Protein AF-A0A645BCV5-F1 (afdb_monomer)

Mean predicted aligned error: 8.02 Å

pLDDT: mean 84.93, std 17.08, range [42.38, 97.62]

Secondary structure (DSSP, 8-state):
---GGGSS---SHHHHHHHHHHHHTT-EEEEEEETTEEEEEEE------

Sequence (49 aa):
MADKTRSGKGTGLGLSIAKGLVEKMGGSINCNIEEDMFNIYCEFGLINR

Radius of gyration: 15.09 Å; Cα contacts (8 Å, |Δi|>4): 35; chains: 1; bounding box: 34×30×35 Å

Organism: NCBI:txid1076179

Structure (mmCIF, N/CA/C/O backbone):
data_AF-A0A645BCV5-F1
#
_entry.id   AF-A0A645BCV5-F1
#
loop_
_atom_site.group_PDB
_atom_site.id
_atom_site.type_symbol
_atom_site.label_atom_id
_atom_site.label_alt_id
_atom_site.label_comp_id
_atom_site.label_asym_id
_atom_site.label_entity_id
_atom_site.label_seq_id
_atom_site.pdbx_PDB_ins_code
_atom_site.Cartn_x
_atom_site.Cartn_y
_atom_site.Cartn_z
_atom_site.occupancy
_atom_site.B_iso_or_equiv
_atom_site.auth_seq_id
_atom_site.auth_comp_id
_atom_site.auth_asym_id
_atom_site.auth_atom_id
_atom_site.pdbx_PDB_model_num
ATOM 1 N N . MET A 1 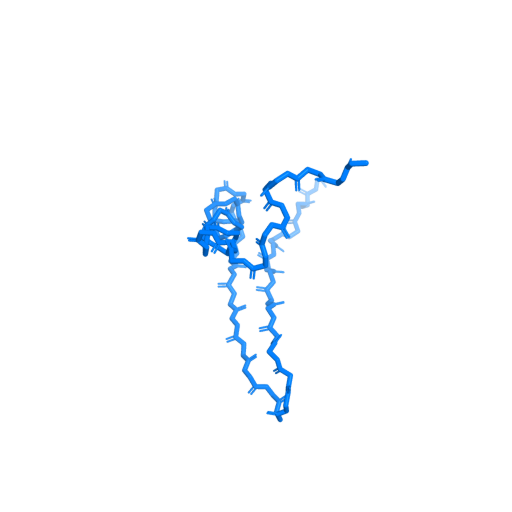1 ? 17.881 20.837 -18.760 1.00 42.38 1 MET A N 1
ATOM 2 C CA . MET A 1 1 ? 18.658 19.827 -18.012 1.00 42.38 1 MET A CA 1
ATOM 3 C C . MET A 1 1 ? 17.715 19.153 -17.029 1.00 42.38 1 MET A C 1
ATOM 5 O O . MET A 1 1 ? 17.205 19.823 -16.147 1.00 42.38 1 MET A O 1
ATOM 9 N N . ALA A 1 2 ? 17.359 17.890 -17.262 1.00 47.28 2 ALA A N 1
ATOM 10 C CA . ALA A 1 2 ? 16.562 17.116 -16.312 1.00 47.28 2 ALA A CA 1
ATOM 11 C C . ALA A 1 2 ? 17.515 16.476 -15.293 1.00 47.28 2 ALA A C 1
ATOM 13 O O . ALA A 1 2 ? 18.590 16.021 -15.682 1.00 47.28 2 ALA A O 1
ATOM 14 N N . ASP A 1 3 ? 17.127 1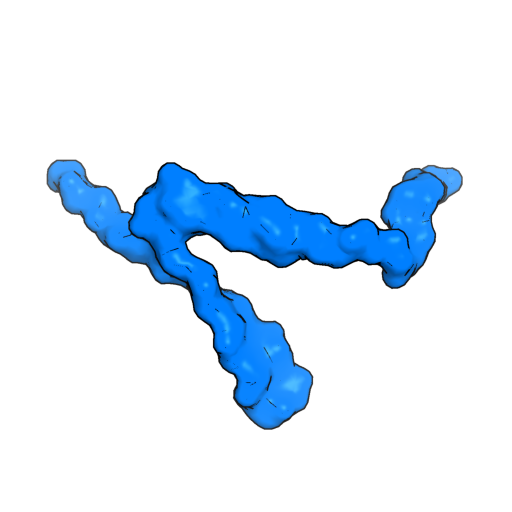6.482 -14.021 1.00 54.62 3 ASP A N 1
ATOM 15 C CA . ASP A 1 3 ? 17.895 15.964 -12.889 1.00 54.62 3 ASP A CA 1
ATOM 16 C C . ASP A 1 3 ? 18.473 14.557 -13.163 1.00 54.62 3 ASP A C 1
ATOM 18 O O . ASP A 1 3 ? 17.770 13.657 -13.637 1.00 54.62 3 ASP A O 1
ATOM 22 N N . LYS A 1 4 ? 19.772 14.367 -12.886 1.00 51.47 4 LYS A N 1
ATOM 23 C CA . LYS A 1 4 ? 20.512 13.105 -13.094 1.00 51.47 4 LYS A CA 1
ATOM 24 C C . LYS A 1 4 ? 19.966 11.942 -12.253 1.00 51.47 4 LYS A C 1
ATOM 26 O O . LYS A 1 4 ? 20.284 10.793 -12.556 1.00 51.47 4 LYS A O 1
ATOM 31 N N . THR A 1 5 ? 19.134 12.207 -11.245 1.00 55.03 5 THR A N 1
ATOM 32 C CA . THR A 1 5 ? 18.428 11.167 -10.476 1.00 55.03 5 THR A CA 1
ATOM 33 C C . THR A 1 5 ? 17.271 10.513 -11.238 1.00 55.03 5 THR A C 1
ATOM 35 O O . THR A 1 5 ? 16.813 9.448 -10.837 1.00 55.03 5 THR A O 1
ATOM 38 N N . ARG A 1 6 ? 16.852 11.061 -12.389 1.00 54.44 6 ARG A N 1
ATOM 39 C CA . ARG A 1 6 ? 15.851 10.448 -13.286 1.00 54.44 6 ARG A CA 1
ATOM 40 C C . ARG A 1 6 ? 16.458 9.442 -14.279 1.00 54.44 6 ARG A C 1
ATOM 42 O O . ARG A 1 6 ? 15.813 9.063 -15.258 1.00 54.44 6 ARG A O 1
ATOM 49 N N . SER A 1 7 ? 17.705 9.011 -14.076 1.00 55.34 7 SER A N 1
ATOM 50 C CA . SER A 1 7 ? 18.209 7.821 -14.768 1.00 55.34 7 SER A CA 1
ATOM 51 C C . SER A 1 7 ? 17.259 6.680 -14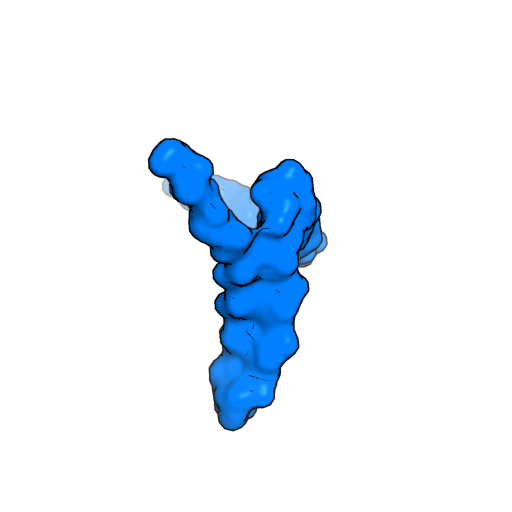.401 1.00 55.34 7 SER A C 1
ATOM 53 O O . SER A 1 7 ? 17.030 6.468 -13.217 1.00 55.34 7 SER A O 1
ATOM 55 N N . GLY A 1 8 ? 16.633 6.010 -15.375 1.00 55.75 8 GLY A N 1
ATOM 56 C CA . GLY A 1 8 ? 15.485 5.098 -15.190 1.00 55.75 8 GLY A CA 1
ATOM 57 C C . GLY A 1 8 ? 15.715 3.855 -14.310 1.00 55.75 8 GLY A C 1
ATOM 58 O O . GLY A 1 8 ? 14.952 2.901 -14.384 1.00 55.75 8 GLY A O 1
ATOM 59 N N . LYS A 1 9 ? 16.770 3.850 -13.493 1.00 57.75 9 LYS A N 1
ATOM 60 C CA . LYS A 1 9 ? 17.092 2.886 -12.449 1.00 57.75 9 LYS A CA 1
ATOM 61 C C . LYS A 1 9 ? 17.018 3.589 -11.091 1.00 57.75 9 LYS A C 1
ATOM 63 O O . LYS A 1 9 ? 18.011 4.122 -10.604 1.00 57.75 9 LYS A O 1
ATOM 68 N N . GLY A 1 10 ? 15.833 3.599 -10.488 1.00 64.81 10 GLY A N 1
ATOM 69 C CA . GLY A 1 10 ? 15.699 3.931 -9.070 1.00 64.81 10 GLY A CA 1
ATOM 70 C C . GLY A 1 10 ? 16.368 2.857 -8.206 1.00 64.81 10 GLY A C 1
ATOM 71 O O . GLY A 1 10 ? 16.478 1.704 -8.612 1.00 64.81 10 GLY A O 1
ATOM 72 N N . THR A 1 11 ? 16.782 3.204 -6.991 1.00 75.19 11 THR A N 1
ATOM 73 C CA . THR A 1 11 ? 17.407 2.283 -6.019 1.00 75.19 11 THR A CA 1
ATOM 74 C C . THR A 1 11 ? 16.458 1.206 -5.468 1.00 75.19 11 THR A C 1
ATOM 76 O O . THR A 1 11 ? 16.825 0.472 -4.558 1.00 75.19 11 THR A O 1
ATOM 79 N N . GLY A 1 12 ? 15.217 1.126 -5.963 1.00 80.12 12 GLY A N 1
ATOM 80 C CA . GLY A 1 12 ? 14.182 0.228 -5.442 1.00 80.12 12 GLY A CA 1
ATOM 81 C C . GLY A 1 12 ? 13.633 0.630 -4.067 1.00 80.12 12 GLY A C 1
ATOM 82 O O . GLY A 1 12 ? 12.821 -0.090 -3.499 1.00 80.12 12 GLY A O 1
ATOM 83 N N . LEU A 1 13 ? 14.036 1.788 -3.531 1.00 87.88 13 LEU A N 1
ATOM 84 C CA . LEU A 1 13 ? 13.670 2.216 -2.177 1.00 87.88 13 LEU A CA 1
ATOM 85 C C . LEU A 1 13 ? 12.254 2.798 -2.061 1.00 87.88 13 LEU A C 1
ATOM 87 O O . LEU A 1 13 ? 11.747 2.946 -0.957 1.00 87.88 13 LEU A O 1
ATOM 91 N N . GLY A 1 14 ? 11.596 3.140 -3.172 1.00 89.75 14 GLY A N 1
ATOM 92 C CA . GLY A 1 14 ? 10.282 3.794 -3.129 1.00 89.75 14 GLY A CA 1
ATOM 93 C C . GLY A 1 14 ? 9.239 2.976 -2.364 1.00 89.75 14 GLY A C 1
ATOM 94 O O . GLY A 1 14 ? 8.568 3.502 -1.480 1.00 89.75 14 GLY A O 1
ATOM 95 N N . LEU A 1 15 ? 9.160 1.671 -2.642 1.00 91.50 15 LEU A N 1
ATOM 96 C CA . LEU A 1 15 ? 8.178 0.794 -2.005 1.00 91.50 15 LEU A CA 1
ATOM 97 C C . LEU A 1 15 ? 8.536 0.469 -0.547 1.00 91.50 15 LEU A C 1
ATOM 99 O O . LEU A 1 15 ? 7.643 0.367 0.289 1.00 91.50 15 LEU A O 1
ATOM 103 N N . SER A 1 16 ? 9.828 0.362 -0.211 1.00 91.88 16 SER A N 1
ATOM 104 C CA . SER A 1 16 ? 10.257 0.142 1.177 1.00 91.88 16 SER A CA 1
ATOM 105 C C . SER A 1 16 ? 10.022 1.375 2.052 1.00 91.88 16 SER A C 1
ATOM 107 O O . SER A 1 16 ? 9.592 1.235 3.197 1.00 91.88 16 SER A O 1
ATOM 109 N N . ILE A 1 17 ? 10.220 2.578 1.505 1.00 94.94 17 ILE A N 1
ATOM 110 C CA . ILE A 1 17 ? 9.862 3.837 2.169 1.00 94.94 17 ILE A CA 1
ATOM 111 C C . ILE A 1 17 ? 8.342 3.927 2.344 1.00 94.94 17 ILE A C 1
ATOM 113 O O . ILE A 1 17 ? 7.882 4.192 3.454 1.00 94.94 17 ILE A O 1
ATOM 117 N N . ALA A 1 18 ? 7.563 3.668 1.287 1.00 95.56 18 ALA A N 1
ATOM 118 C CA . ALA A 1 18 ? 6.101 3.689 1.350 1.00 95.56 18 ALA A CA 1
ATOM 119 C C . ALA A 1 18 ? 5.568 2.723 2.419 1.00 95.56 18 ALA A C 1
ATOM 121 O O . ALA A 1 18 ? 4.777 3.131 3.266 1.00 95.56 18 ALA A O 1
ATOM 122 N N . LYS A 1 19 ? 6.072 1.483 2.449 1.00 95.25 19 LYS A N 1
ATOM 123 C CA . LYS A 1 19 ? 5.727 0.500 3.481 1.00 95.25 19 LYS A CA 1
ATOM 124 C C . LYS A 1 19 ? 6.033 1.005 4.887 1.00 95.25 19 LYS A C 1
ATOM 126 O O . LYS A 1 19 ? 5.149 1.000 5.737 1.00 95.25 19 LYS A O 1
ATOM 131 N N . GLY A 1 20 ? 7.249 1.503 5.111 1.00 96.94 20 GLY A N 1
ATOM 132 C CA . GLY A 1 20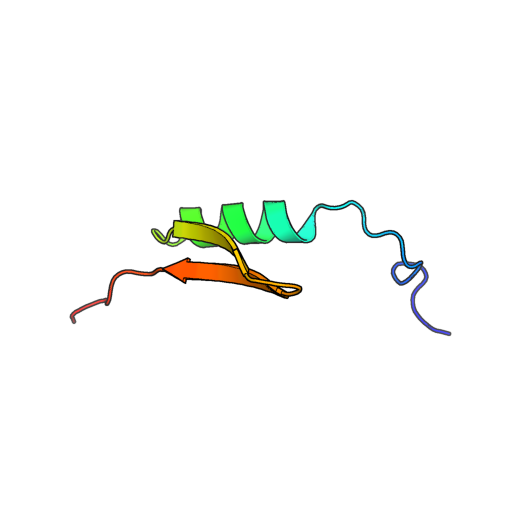 ? 7.643 2.019 6.421 1.00 96.94 20 GLY A CA 1
ATOM 133 C C . GLY A 1 20 ? 6.772 3.187 6.894 1.00 96.94 20 GLY A C 1
ATOM 134 O O . GLY A 1 20 ? 6.499 3.295 8.086 1.00 96.94 20 GLY A O 1
ATOM 135 N N . LEU A 1 21 ? 6.318 4.053 5.984 1.00 97.62 21 LEU A N 1
ATOM 136 C CA . LEU A 1 21 ? 5.407 5.155 6.309 1.00 97.62 21 LEU A CA 1
ATOM 137 C C . LEU A 1 21 ? 3.997 4.660 6.650 1.00 97.62 21 LEU A C 1
ATOM 139 O O . LEU A 1 21 ? 3.457 5.066 7.677 1.00 97.62 21 LEU A O 1
ATOM 143 N N . VAL A 1 22 ? 3.427 3.773 5.828 1.00 97.44 22 VAL A N 1
ATOM 144 C CA . VAL A 1 22 ? 2.084 3.203 6.045 1.00 97.44 22 VAL A CA 1
ATOM 145 C C . VAL A 1 22 ? 2.011 2.488 7.396 1.00 97.44 22 VAL A C 1
ATOM 147 O O . VAL A 1 22 ? 1.118 2.775 8.192 1.00 97.44 22 VAL A O 1
ATOM 150 N N . GLU A 1 23 ? 2.998 1.642 7.703 1.00 97.06 23 GLU A N 1
ATOM 151 C CA . GLU A 1 23 ? 3.068 0.916 8.978 1.00 97.06 23 GLU A CA 1
ATOM 152 C C . GLU A 1 23 ? 3.239 1.869 10.176 1.00 97.06 23 GLU A C 1
ATOM 154 O O . GLU A 1 23 ? 2.578 1.707 11.202 1.00 97.06 23 GLU A O 1
ATOM 159 N N . LYS A 1 24 ? 4.070 2.918 10.055 1.00 97.44 24 LYS A N 1
ATOM 160 C CA . LYS A 1 24 ? 4.239 3.944 11.109 1.00 97.44 24 LYS A CA 1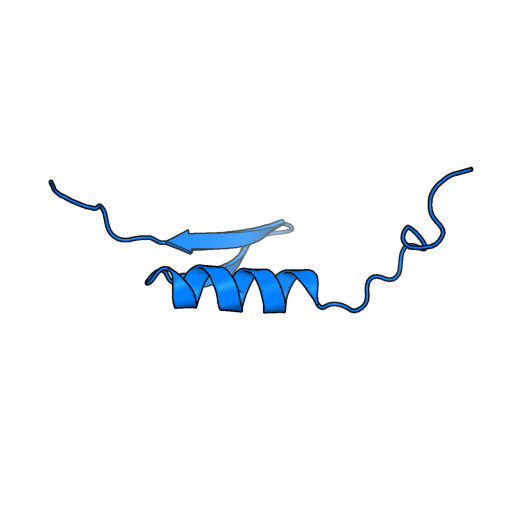
ATOM 161 C C . LYS A 1 24 ? 2.962 4.736 11.389 1.00 97.44 24 LYS A C 1
ATOM 163 O O . LYS A 1 24 ? 2.790 5.225 12.502 1.00 97.44 24 LYS A O 1
ATOM 168 N N . MET A 1 25 ? 2.097 4.886 10.392 1.00 95.94 25 MET A N 1
ATOM 169 C CA . MET A 1 25 ? 0.795 5.543 10.518 1.00 95.94 25 MET A CA 1
ATOM 170 C C . MET A 1 25 ? -0.295 4.606 11.068 1.00 95.94 25 MET A C 1
ATOM 172 O O . MET A 1 25 ? -1.448 5.019 11.167 1.00 95.94 25 MET A O 1
ATOM 176 N N . GLY A 1 26 ? 0.050 3.365 11.432 1.00 95.75 26 GLY A N 1
ATOM 177 C CA . GLY A 1 26 ? -0.899 2.367 11.931 1.00 95.75 26 GLY A CA 1
ATOM 178 C C . GLY A 1 26 ? -1.758 1.727 10.837 1.00 95.75 26 GLY A C 1
ATOM 179 O O . GLY A 1 26 ? -2.784 1.130 11.151 1.00 95.75 26 GLY A O 1
ATOM 180 N N . GLY A 1 27 ? -1.367 1.875 9.570 1.00 96.44 27 GLY A N 1
ATOM 181 C CA . GLY A 1 27 ? -1.989 1.191 8.442 1.00 96.44 27 GLY A CA 1
ATOM 182 C C . GLY A 1 27 ? -1.257 -0.091 8.048 1.00 96.44 27 GLY A C 1
ATOM 183 O O . GLY A 1 27 ? -0.208 -0.434 8.600 1.00 96.44 27 GLY A O 1
ATOM 184 N N . SER A 1 28 ? -1.787 -0.775 7.040 1.00 97.38 28 SER A N 1
ATOM 185 C CA . SER A 1 28 ? -1.158 -1.926 6.384 1.00 97.38 28 SER A CA 1
ATOM 186 C C . SER A 1 28 ? -1.015 -1.687 4.885 1.00 97.38 28 SER A C 1
ATOM 188 O O . SER A 1 28 ? -1.813 -0.978 4.275 1.00 97.38 28 SER A O 1
ATOM 190 N N . ILE A 1 29 ? 0.019 -2.279 4.287 1.00 96.75 29 ILE A N 1
ATOM 191 C CA . ILE A 1 29 ? 0.254 -2.254 2.843 1.00 96.75 29 ILE A CA 1
ATOM 192 C C . ILE A 1 29 ? 0.347 -3.685 2.318 1.00 96.75 29 ILE A C 1
ATOM 194 O O . ILE A 1 29 ? 1.104 -4.498 2.849 1.00 96.75 29 ILE A O 1
ATOM 198 N N . ASN A 1 30 ? -0.405 -3.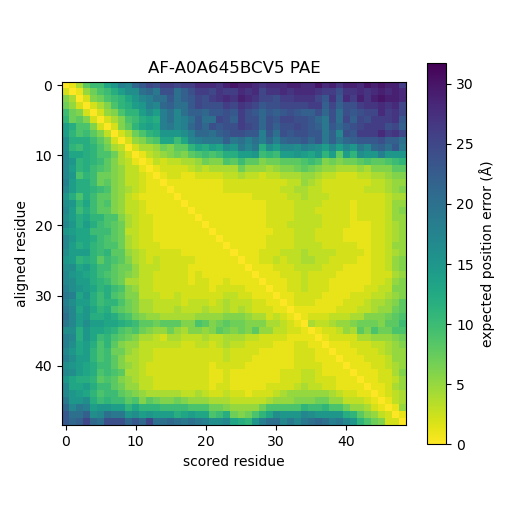983 1.265 1.00 95.81 30 ASN A N 1
ATOM 199 C CA . ASN A 1 30 ? -0.404 -5.271 0.579 1.00 95.81 30 ASN A CA 1
ATOM 200 C C . ASN A 1 30 ? -0.341 -5.052 -0.933 1.00 95.81 30 ASN A C 1
ATOM 202 O O . ASN A 1 30 ? -0.624 -3.964 -1.431 1.00 95.81 30 ASN A O 1
ATOM 206 N N . CYS A 1 31 ? 0.033 -6.086 -1.677 1.00 95.12 31 CYS A N 1
ATOM 207 C CA . CYS A 1 31 ? 0.026 -6.043 -3.132 1.00 95.12 31 CYS A CA 1
ATOM 208 C C . CYS A 1 31 ? -0.546 -7.331 -3.710 1.00 95.12 31 CYS A C 1
ATOM 210 O O . CYS A 1 31 ? -0.329 -8.408 -3.153 1.00 95.12 31 CYS A O 1
ATOM 212 N N . ASN A 1 32 ? -1.226 -7.209 -4.844 1.00 96.38 32 ASN A N 1
ATOM 213 C CA . ASN A 1 32 ? -1.704 -8.340 -5.625 1.00 96.38 32 ASN A CA 1
ATOM 214 C C . ASN A 1 32 ? -1.395 -8.105 -7.105 1.00 96.38 32 ASN A C 1
ATOM 216 O O . ASN A 1 32 ? -1.335 -6.960 -7.551 1.00 96.38 32 ASN A O 1
ATOM 220 N N . ILE A 1 33 ? -1.196 -9.183 -7.857 1.00 96.31 33 ILE A N 1
ATOM 221 C CA . ILE A 1 33 ? -1.130 -9.121 -9.317 1.00 96.31 33 ILE A CA 1
ATOM 222 C C . ILE A 1 33 ? -2.447 -9.686 -9.832 1.00 96.31 33 ILE A C 1
ATOM 224 O O . ILE A 1 33 ? -2.744 -10.859 -9.614 1.00 96.31 33 ILE A O 1
ATOM 228 N N . GLU A 1 34 ? -3.240 -8.839 -10.478 1.00 94.69 34 GLU A N 1
ATOM 229 C CA . GLU A 1 34 ? -4.517 -9.215 -11.079 1.00 94.69 34 GLU A CA 1
ATOM 230 C C . GLU A 1 34 ? -4.399 -9.049 -12.586 1.00 94.69 34 GLU A C 1
ATOM 232 O O . GLU A 1 34 ? -4.208 -7.938 -13.079 1.00 94.69 34 GLU A O 1
ATOM 237 N N . GLU A 1 35 ? -4.472 -10.173 -13.302 1.00 93.75 35 GLU A N 1
ATOM 238 C CA . GLU A 1 35 ? -4.193 -10.246 -14.738 1.00 93.75 35 GLU A CA 1
ATOM 239 C C . GLU A 1 35 ? -2.806 -9.654 -15.049 1.00 93.75 35 GLU A C 1
ATOM 241 O O . GLU A 1 35 ? -1.794 -10.194 -14.603 1.00 93.75 35 GLU A O 1
ATOM 246 N N . ASP A 1 36 ? -2.765 -8.525 -15.75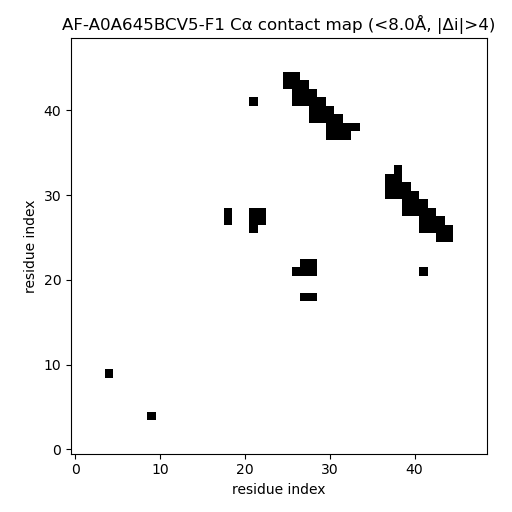4 1.00 94.75 36 ASP A N 1
ATOM 247 C CA . ASP A 1 36 ? -1.542 -7.817 -16.138 1.00 94.75 36 ASP A CA 1
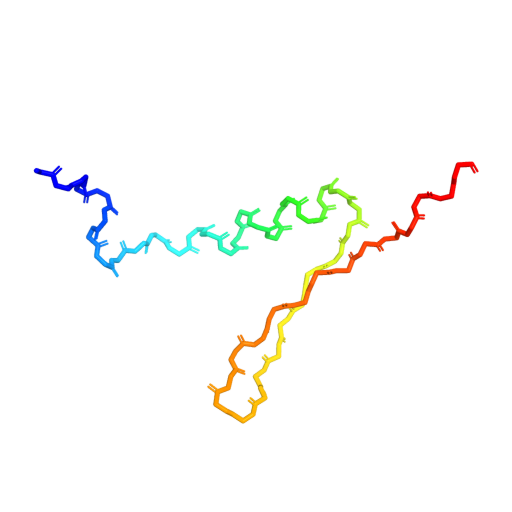ATOM 248 C C . ASP A 1 36 ? -1.296 -6.548 -15.296 1.00 94.75 36 ASP A C 1
ATOM 250 O O . ASP A 1 36 ? -0.444 -5.720 -15.634 1.00 94.75 36 ASP A O 1
ATOM 254 N N . MET A 1 37 ? -2.029 -6.367 -14.189 1.00 95.38 37 MET A N 1
ATOM 255 C CA . MET A 1 37 ? -1.895 -5.209 -13.303 1.00 95.38 37 MET A CA 1
ATOM 256 C C . MET A 1 37 ? -1.286 -5.568 -11.949 1.00 95.38 37 MET A C 1
ATOM 258 O O . MET A 1 37 ? -1.770 -6.426 -11.215 1.00 95.38 37 MET A O 1
ATOM 262 N N . PHE A 1 38 ? -0.233 -4.835 -11.584 1.00 94.00 38 PHE A N 1
ATOM 263 C CA . PHE A 1 38 ? 0.337 -4.845 -10.242 1.00 94.00 38 PHE A CA 1
ATOM 264 C C . PHE A 1 38 ? -0.379 -3.813 -9.365 1.00 94.00 38 PHE A C 1
ATOM 266 O O . PHE A 1 38 ? -0.146 -2.608 -9.488 1.00 94.00 38 PHE A O 1
ATOM 273 N N . ASN A 1 39 ? -1.236 -4.298 -8.472 1.00 95.62 39 ASN A N 1
ATOM 274 C CA . ASN A 1 39 ? -2.026 -3.486 -7.558 1.00 95.62 39 ASN A CA 1
ATOM 275 C C . ASN A 1 39 ? -1.353 -3.394 -6.186 1.00 95.62 39 ASN A C 1
ATOM 277 O O . ASN A 1 39 ? -0.845 -4.382 -5.652 1.00 95.62 39 ASN 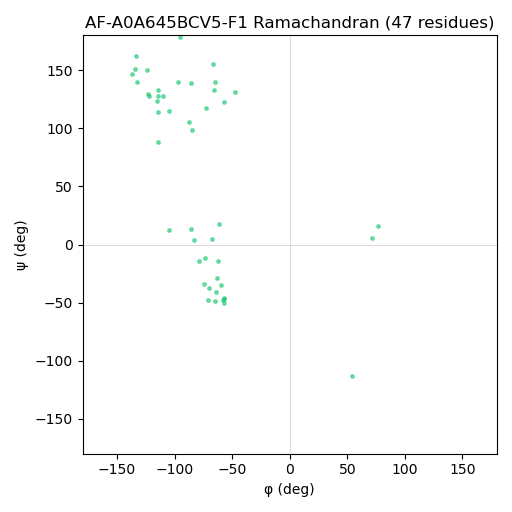A O 1
ATOM 281 N N . ILE A 1 40 ? -1.391 -2.202 -5.590 1.00 96.00 40 ILE A N 1
ATOM 282 C CA . ILE A 1 40 ? -0.930 -1.936 -4.225 1.00 96.00 40 ILE A CA 1
ATOM 283 C C . ILE A 1 40 ? -2.110 -1.365 -3.443 1.00 96.00 40 ILE A C 1
ATOM 285 O O . ILE A 1 40 ? -2.714 -0.377 -3.860 1.00 96.00 40 ILE A O 1
ATOM 289 N N . TYR A 1 41 ? -2.404 -1.965 -2.297 1.00 96.69 41 TYR A N 1
ATOM 290 C CA . TYR A 1 41 ? -3.495 -1.584 -1.410 1.00 96.69 41 TYR A CA 1
ATOM 291 C C . TYR A 1 41 ? -2.908 -1.063 -0.101 1.00 96.69 41 TYR A C 1
ATOM 293 O O . TYR A 1 41 ? -2.082 -1.735 0.517 1.00 96.69 41 TYR A O 1
ATOM 301 N N . CYS A 1 42 ? -3.338 0.126 0.315 1.00 97.38 42 CYS A N 1
ATOM 302 C CA . CYS A 1 42 ? -3.017 0.697 1.618 1.00 97.38 42 CYS A CA 1
ATOM 303 C C . CYS A 1 42 ? -4.307 0.833 2.423 1.00 97.38 42 CYS A C 1
ATOM 305 O O . CYS A 1 42 ? -5.244 1.499 1.981 1.00 97.38 42 CYS A O 1
ATOM 307 N N . GLU A 1 43 ? -4.342 0.230 3.602 1.00 96.94 43 GLU A N 1
ATOM 308 C CA . GLU A 1 43 ? -5.513 0.205 4.472 1.00 96.94 43 GLU A CA 1
ATOM 309 C C . GLU A 1 43 ? -5.210 0.983 5.750 1.00 96.94 43 GLU A C 1
ATOM 311 O O . GLU A 1 43 ? -4.162 0.805 6.370 1.00 96.94 43 GLU A O 1
ATOM 316 N N . PHE A 1 44 ? -6.137 1.850 6.147 1.00 96.62 44 PHE A N 1
ATOM 317 C CA . PHE A 1 44 ? -6.034 2.648 7.362 1.00 96.62 44 PHE A CA 1
ATOM 318 C C . PHE A 1 44 ? -7.342 2.562 8.136 1.00 96.62 44 PHE A C 1
ATOM 320 O O . PHE A 1 44 ? -8.426 2.625 7.552 1.00 96.62 44 PHE A O 1
ATOM 327 N N . GLY A 1 45 ? -7.240 2.454 9.460 1.00 93.94 45 GLY A N 1
ATOM 328 C CA . GLY A 1 45 ? -8.400 2.579 10.333 1.00 93.94 45 GLY A CA 1
ATOM 329 C C . GLY A 1 45 ? -8.986 3.990 10.264 1.00 93.94 45 GLY A C 1
ATOM 330 O O . GLY A 1 45 ? -8.252 4.980 10.233 1.00 93.94 45 GLY A O 1
ATOM 331 N N . LEU A 1 46 ? -10.315 4.092 10.262 1.00 91.69 46 LEU A N 1
ATOM 332 C CA . LEU A 1 46 ? -10.992 5.379 10.392 1.00 91.69 46 LEU A CA 1
ATOM 333 C C . LEU A 1 46 ? -10.726 5.959 11.783 1.00 91.69 46 LEU A C 1
ATOM 335 O O . LEU A 1 46 ? -10.874 5.278 12.797 1.00 91.69 46 LEU A O 1
ATOM 339 N N . ILE A 1 47 ? -10.370 7.240 11.831 1.00 88.00 47 ILE A N 1
ATOM 340 C CA . ILE A 1 47 ? -10.287 7.975 13.089 1.00 88.00 47 ILE A CA 1
ATOM 341 C C . ILE A 1 47 ? -11.696 8.477 13.405 1.00 88.00 47 ILE A C 1
ATOM 343 O O . ILE A 1 47 ? -12.122 9.503 12.875 1.00 88.00 47 ILE A O 1
ATOM 347 N N . ASN A 1 48 ? -12.420 7.759 14.264 1.00 78.19 48 ASN A N 1
ATOM 348 C CA . ASN A 1 48 ? -13.638 8.298 14.862 1.00 78.19 48 ASN A CA 1
ATOM 349 C C . ASN A 1 48 ? -13.240 9.358 15.899 1.00 78.19 48 ASN A C 1
ATOM 351 O O . ASN A 1 48 ? -12.528 9.052 16.857 1.00 78.19 48 ASN A O 1
ATOM 355 N N . ARG A 1 49 ? -13.663 10.602 15.662 1.00 64.69 49 ARG A N 1
ATOM 356 C CA . ARG A 1 49 ? -13.576 11.715 16.614 1.00 64.69 49 ARG A CA 1
ATOM 357 C C . ARG A 1 49 ? -14.847 11.821 17.438 1.00 64.69 49 ARG A C 1
ATOM 359 O O . ARG A 1 49 ? -15.924 11.555 16.863 1.00 64.69 49 ARG A O 1
#

Nearest PDB structures (foldseek):
  5noc-assembly1_B  TM=5.271E-01  e=1.227E+00  Bacillus subtilis subsp. subtilis str. 168
  3pg9-assembly1_F  TM=6.585E-01  e=5.984E+00  Thermotoga maritima
  1vr6-assembly1_C  TM=6.076E-01  e=6.411E+00  Thermotoga maritima
  7vih-assembly1_D  TM=5.300E-01  e=5.984E+00  Homo sapiens

Solvent-accessible surface area (backbone atoms only — not comparable to full-atom values): 3333 Å² total; per-residue (Å²): 136,79,67,81,81,70,50,96,70,71,91,69,51,68,63,57,52,51,45,56,49,38,47,72,71,68,26,47,73,50,72,51,75,57,92,93,42,83,45,78,49,78,48,68,79,82,82,85,128

Foldseek 3Di:
DPDPCPPVDDPPCPVVVVQVVLVVLVWHWDWDCDPNDIDIDIGDDDDDD

InterPro domains:
  IPR003594 Histidine kinase/HSP90-like ATPase domain [PF02518] (4-32)
  IPR036890 Histidine kinase/HSP90-like ATPase superfamily [G3DSA:3.30.565.10] (1-39)
  IPR036890 Histidine kinase/HSP90-like ATPase superfamily [SSF55874] (4-32)